Protein AF-A0A7Z9I4X7-F1 (afdb_monomer)

Sequence (46 aa):
QQAFKSLKAQIEMVTAPHTPVPFASSLEDIYIPSNDSVAIAVRKTL

pLDDT: mean 93.2, std 6.03, range [57.47, 97.56]

Secondary structure (DSSP, 8-state):
--SGGG-SSPPP-----SSPPPSSHHHHHHHSPPHHHHHHHHHHT-

Mean predicted aligned error: 3.88 Å

Structure (mmCIF, N/CA/C/O backbone):
data_AF-A0A7Z9I4X7-F1
#
_entry.id   AF-A0A7Z9I4X7-F1
#
loop_
_atom_site.group_PDB
_atom_site.id
_atom_site.type_symbol
_atom_site.label_atom_id
_atom_site.label_alt_id
_atom_site.label_comp_id
_atom_site.label_asym_id
_atom_site.label_entity_id
_atom_site.label_seq_id
_atom_site.pdbx_PDB_ins_code
_atom_site.Cartn_x
_atom_site.Cartn_y
_atom_site.Cartn_z
_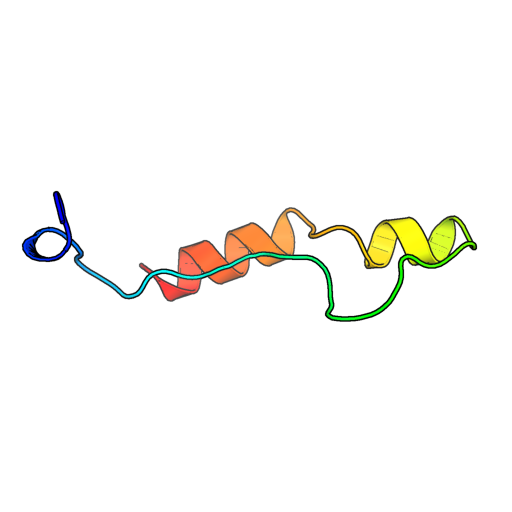atom_site.occupancy
_atom_site.B_iso_or_equiv
_atom_site.auth_seq_id
_atom_site.auth_comp_id
_atom_site.auth_asym_id
_atom_site.auth_atom_id
_atom_site.pdbx_PDB_model_num
ATOM 1 N N . GLN A 1 1 ? 2.510 6.357 19.867 1.00 57.47 1 GLN A N 1
ATOM 2 C CA . GLN A 1 1 ? 1.554 5.242 19.671 1.00 57.47 1 GLN A CA 1
ATOM 3 C C . GLN A 1 1 ? 0.160 5.751 20.007 1.00 57.47 1 GLN A C 1
ATOM 5 O O . GLN A 1 1 ? -0.057 6.054 21.167 1.00 57.47 1 GLN A O 1
ATOM 10 N N . GLN A 1 2 ? -0.737 5.928 19.027 1.00 79.88 2 GLN A N 1
ATOM 11 C CA . GLN A 1 2 ? -2.003 6.662 19.250 1.00 79.88 2 GLN A CA 1
ATOM 12 C C . GLN A 1 2 ? -3.290 5.848 18.977 1.00 79.88 2 GLN A C 1
ATOM 14 O O . GLN A 1 2 ? -4.353 6.278 19.399 1.00 79.88 2 GLN A O 1
ATOM 19 N N . ALA A 1 3 ? -3.241 4.681 18.310 1.00 89.00 3 ALA A N 1
ATOM 20 C CA . ALA A 1 3 ? -4.473 3.962 17.920 1.00 89.00 3 ALA A CA 1
ATOM 21 C C . ALA A 1 3 ? -4.364 2.427 17.822 1.00 89.00 3 ALA A C 1
ATOM 23 O O . ALA A 1 3 ? -5.279 1.780 17.325 1.00 89.00 3 ALA A O 1
ATOM 24 N N . PHE A 1 4 ? -3.276 1.813 18.302 1.00 92.06 4 PHE A N 1
ATOM 25 C CA . PHE A 1 4 ? -3.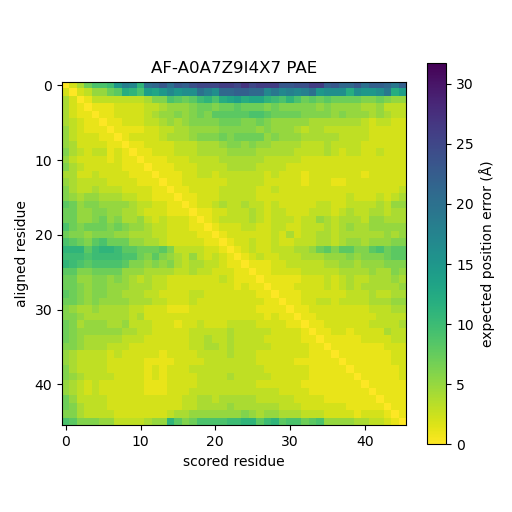073 0.363 18.144 1.00 92.06 4 PHE A CA 1
ATOM 26 C C . PHE A 1 4 ? -4.188 -0.470 18.800 1.00 92.06 4 PHE A C 1
ATOM 28 O O . PHE A 1 4 ? -4.652 -1.444 18.223 1.00 92.06 4 PHE A O 1
ATOM 35 N N . LYS A 1 5 ? -4.688 -0.037 19.967 1.00 93.88 5 LYS A N 1
ATOM 36 C CA . LYS A 1 5 ? -5.796 -0.700 20.680 1.00 93.88 5 LYS A CA 1
ATOM 37 C C . LYS A 1 5 ? -7.145 -0.615 19.954 1.00 93.88 5 LYS A C 1
ATOM 39 O O . LYS A 1 5 ? -8.056 -1.351 20.307 1.00 93.88 5 LYS A O 1
ATOM 44 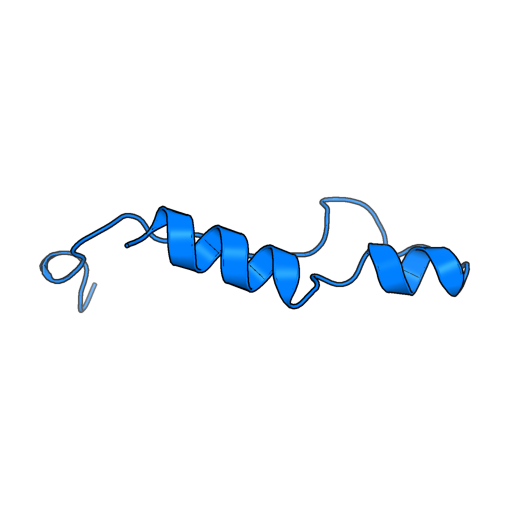N N . SER A 1 6 ? -7.283 0.291 18.989 1.00 95.00 6 SER A N 1
ATOM 45 C CA . SER A 1 6 ? -8.531 0.520 18.253 1.00 95.00 6 SER A CA 1
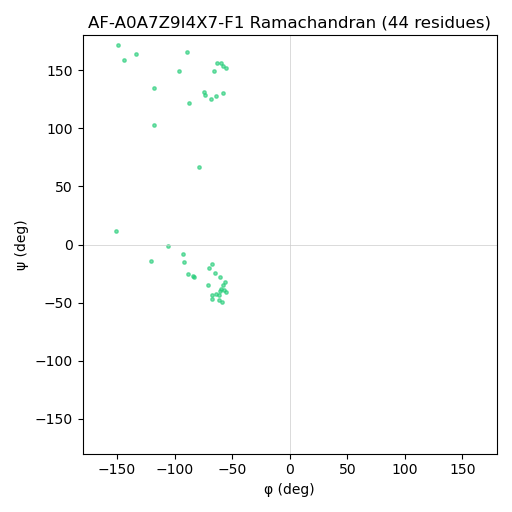ATOM 46 C C . SER A 1 6 ? -8.618 -0.296 16.959 1.00 95.00 6 SER A C 1
ATOM 48 O O . SER A 1 6 ? -9.664 -0.285 16.310 1.00 95.00 6 SER A O 1
ATOM 50 N N . LEU A 1 7 ? -7.537 -0.976 16.557 1.00 93.56 7 LEU A N 1
ATOM 51 C CA . LEU A 1 7 ? -7.512 -1.814 15.360 1.00 93.56 7 LEU A CA 1
ATOM 52 C C . LEU A 1 7 ? -8.401 -3.045 15.561 1.00 93.56 7 LEU A C 1
ATOM 54 O O . LEU A 1 7 ? -8.226 -3.801 16.512 1.00 93.56 7 LEU A O 1
ATOM 58 N N . LYS A 1 8 ? -9.349 -3.243 14.643 1.00 94.81 8 LYS A N 1
ATOM 59 C CA . LYS A 1 8 ? -10.237 -4.419 14.617 1.00 94.81 8 LYS A CA 1
ATOM 60 C C . LYS A 1 8 ? -9.689 -5.563 13.758 1.00 94.81 8 LYS A C 1
ATOM 62 O O . LYS A 1 8 ? -10.165 -6.683 13.876 1.00 94.81 8 LYS A O 1
ATOM 67 N N . ALA A 1 9 ? -8.701 -5.267 12.920 1.00 95.31 9 ALA A N 1
ATOM 68 C CA . ALA A 1 9 ? -8.027 -6.193 12.023 1.00 95.31 9 ALA A CA 1
ATOM 69 C C . ALA A 1 9 ? -6.569 -5.747 11.820 1.00 95.31 9 ALA A C 1
ATOM 71 O O . ALA A 1 9 ? -6.166 -4.662 12.255 1.00 95.31 9 ALA A O 1
ATOM 72 N N . GLN A 1 10 ? -5.782 -6.593 11.160 1.00 93.00 10 GLN A N 1
ATOM 73 C CA . GLN A 1 10 ? -4.421 -6.270 10.733 1.00 93.00 10 GLN A CA 1
ATOM 74 C C . GLN A 1 10 ? -4.382 -5.108 9.724 1.00 93.00 10 GLN A C 1
ATOM 76 O O . GLN A 1 10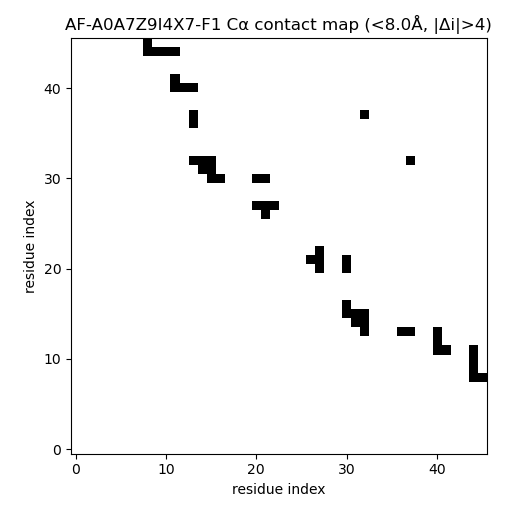 ? -5.350 -4.846 9.012 1.00 93.00 10 GLN A O 1
ATOM 81 N N . ILE A 1 11 ? -3.241 -4.419 9.654 1.00 94.31 11 ILE A N 1
ATOM 82 C CA . ILE A 1 11 ? -2.991 -3.378 8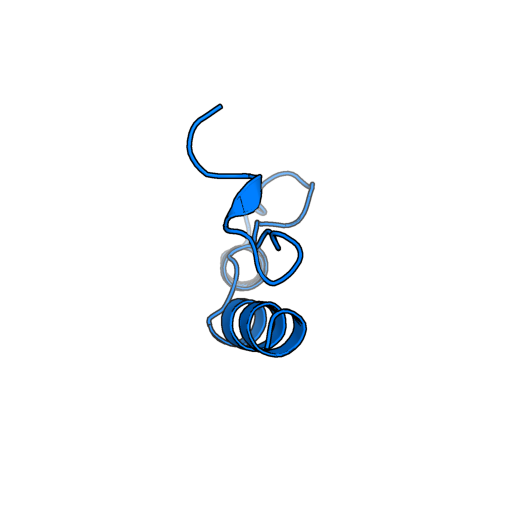.651 1.00 94.31 11 ILE A CA 1
ATOM 83 C C . ILE A 1 11 ? -2.414 -4.050 7.404 1.00 94.31 11 ILE A C 1
ATOM 85 O O . ILE A 1 11 ? -1.360 -4.676 7.475 1.00 94.31 11 ILE A O 1
ATOM 89 N N . GLU A 1 12 ? -3.084 -3.883 6.267 1.00 96.44 12 GLU A N 1
ATOM 90 C CA . GLU A 1 12 ? -2.603 -4.343 4.962 1.00 96.44 12 GLU A CA 1
ATOM 91 C C . GLU A 1 12 ? -1.894 -3.205 4.213 1.00 96.44 12 GLU A C 1
ATOM 93 O O . GLU A 1 12 ? -2.239 -2.030 4.361 1.00 96.44 12 GLU A O 1
ATOM 98 N N . MET A 1 13 ? -0.909 -3.552 3.382 1.00 96.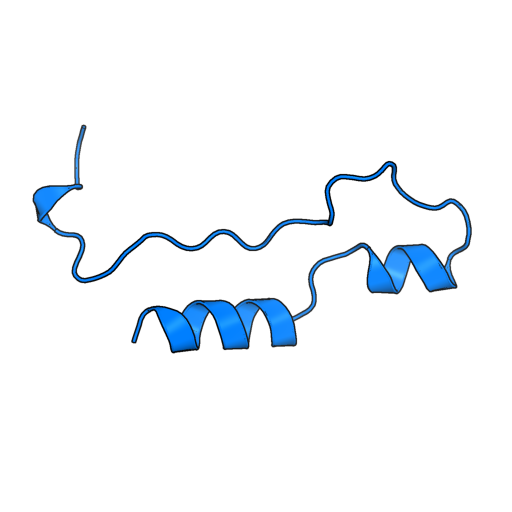19 13 MET A N 1
ATOM 99 C CA . MET A 1 13 ? -0.198 -2.605 2.519 1.00 96.19 13 MET A CA 1
ATOM 100 C C . MET A 1 13 ? -0.408 -2.969 1.054 1.00 96.19 13 MET A C 1
ATOM 102 O O . MET A 1 13 ? -0.270 -4.125 0.663 1.00 96.19 13 MET A O 1
ATOM 106 N N . VAL A 1 14 ? -0.700 -1.960 0.237 1.00 96.12 14 VAL A N 1
ATOM 107 C CA . VAL A 1 14 ? -0.814 -2.088 -1.217 1.00 96.12 14 VAL A CA 1
ATOM 108 C C . VAL A 1 14 ? 0.259 -1.204 -1.833 1.00 96.12 14 VAL A C 1
ATOM 110 O O . VAL A 1 14 ? 0.140 0.019 -1.836 1.00 96.12 14 VAL A O 1
ATOM 113 N N . THR A 1 15 ? 1.339 -1.823 -2.300 1.00 95.25 15 THR A N 1
ATOM 114 C CA . THR A 1 15 ? 2.508 -1.136 -2.859 1.00 95.25 15 THR A CA 1
ATOM 115 C C . THR A 1 15 ? 2.938 -1.795 -4.158 1.00 95.25 15 THR A C 1
ATOM 117 O O . THR A 1 15 ? 2.551 -2.927 -4.449 1.00 95.25 15 THR A O 1
ATOM 120 N N . ALA A 1 16 ? 3.756 -1.086 -4.934 1.00 95.12 16 ALA A N 1
ATOM 121 C CA . ALA A 1 16 ? 4.388 -1.673 -6.103 1.00 95.12 16 ALA A CA 1
ATOM 122 C C . ALA A 1 16 ? 5.260 -2.888 -5.705 1.00 95.12 16 ALA A C 1
ATOM 124 O O . ALA A 1 16 ? 5.700 -2.977 -4.547 1.00 95.12 16 ALA A O 1
ATOM 125 N N . PRO A 1 17 ? 5.517 -3.822 -6.638 1.00 92.50 17 PRO A N 1
ATOM 126 C CA . PRO A 1 17 ? 6.432 -4.935 -6.416 1.00 92.50 17 PRO A CA 1
ATOM 127 C C . PRO A 1 17 ? 7.821 -4.454 -5.991 1.00 92.50 17 PRO A C 1
ATOM 129 O O . PRO A 1 17 ? 8.261 -3.368 -6.366 1.00 92.50 17 PRO A O 1
ATOM 132 N N . HIS A 1 18 ? 8.547 -5.280 -5.233 1.00 94.44 18 HIS A N 1
ATOM 133 C CA . HIS A 1 18 ? 9.910 -4.951 -4.816 1.00 94.44 18 HIS A CA 1
ATOM 134 C C . HIS A 1 18 ? 10.923 -5.195 -5.946 1.00 94.44 18 HIS A C 1
ATOM 136 O O . HIS A 1 18 ? 11.767 -6.087 -5.886 1.00 94.44 18 HIS A O 1
ATOM 142 N N . THR A 1 19 ? 10.807 -4.395 -6.999 1.00 91.56 19 THR A N 1
ATOM 143 C CA . THR A 1 19 ? 11.666 -4.386 -8.184 1.00 91.56 19 THR A CA 1
ATOM 144 C C . THR A 1 19 ? 11.834 -2.946 -8.671 1.00 91.56 19 THR A C 1
ATOM 146 O O . THR A 1 19 ? 10.995 -2.103 -8.361 1.00 91.56 19 THR A O 1
ATOM 149 N N . PRO A 1 20 ? 12.884 -2.622 -9.444 1.00 93.12 20 PRO A N 1
ATOM 150 C CA . PRO A 1 20 ? 12.966 -1.328 -10.116 1.00 93.12 20 PRO A CA 1
ATOM 151 C C . PRO A 1 20 ? 11.767 -1.096 -11.044 1.00 93.12 20 PRO A C 1
ATOM 153 O O . PRO A 1 20 ? 11.192 -2.051 -11.571 1.00 93.12 20 PRO A O 1
ATOM 156 N N . VAL A 1 21 ? 11.429 0.175 -11.272 1.00 94.25 21 VAL A N 1
ATOM 157 C CA . VAL A 1 21 ? 10.378 0.561 -12.222 1.00 94.25 21 VAL A CA 1
ATOM 158 C C . VAL A 1 21 ? 10.798 0.142 -13.639 1.00 94.25 21 VAL A C 1
ATOM 160 O O . VAL A 1 21 ? 11.910 0.477 -14.063 1.00 94.25 21 VAL A O 1
ATOM 163 N N . PRO A 1 22 ? 9.953 -0.589 -14.381 1.00 93.62 22 PRO A N 1
ATOM 164 C CA . PRO A 1 22 ? 10.222 -0.933 -15.773 1.00 93.62 22 PRO A CA 1
ATOM 165 C C . PRO A 1 22 ? 10.240 0.298 -16.689 1.00 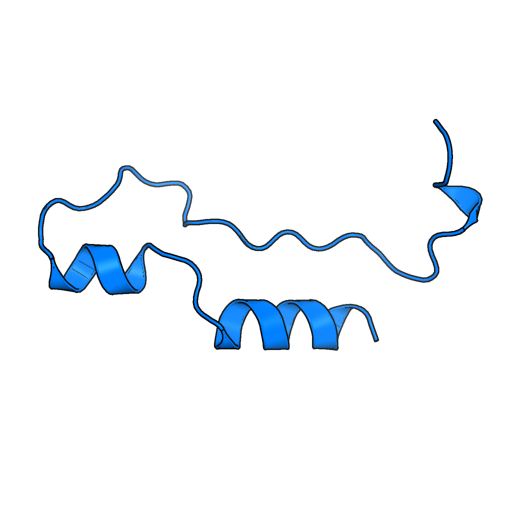93.62 22 PRO A C 1
ATOM 167 O O . PRO A 1 22 ? 9.503 1.249 -16.471 1.00 93.62 22 PRO A O 1
ATOM 170 N N . PHE A 1 23 ? 11.038 0.257 -17.760 1.00 91.88 23 PHE A N 1
ATOM 171 C CA . PHE A 1 23 ? 11.070 1.336 -18.760 1.00 91.88 23 PHE A CA 1
ATOM 172 C C . PHE A 1 23 ? 9.963 1.218 -19.821 1.00 91.88 23 PHE A C 1
ATOM 174 O O . PHE A 1 23 ? 9.545 2.210 -20.410 1.00 91.88 23 PHE A O 1
ATOM 181 N N . ALA A 1 24 ? 9.506 -0.002 -20.114 1.00 95.50 24 ALA A N 1
ATOM 182 C CA . ALA A 1 24 ? 8.465 -0.217 -21.111 1.00 95.50 24 ALA A CA 1
ATOM 183 C C . ALA A 1 24 ? 7.102 0.223 -20.561 1.00 95.50 24 ALA A C 1
ATOM 185 O O . ALA A 1 24 ? 6.692 -0.262 -19.509 1.00 95.50 24 ALA A O 1
ATOM 186 N N . SER A 1 25 ? 6.374 1.061 -21.304 1.00 91.81 25 SER A N 1
ATOM 187 C CA . SER A 1 25 ? 5.087 1.624 -20.865 1.00 91.81 25 SER A CA 1
ATOM 188 C C . SER A 1 25 ? 4.068 0.554 -20.462 1.00 91.81 25 SER A C 1
ATOM 190 O O . SER A 1 25 ? 3.423 0.671 -19.430 1.00 91.81 25 SER A O 1
ATOM 192 N N . SER A 1 26 ? 3.990 -0.552 -21.210 1.00 94.06 26 SER A N 1
ATOM 193 C CA . SER A 1 26 ? 3.090 -1.666 -20.877 1.00 94.06 26 SER A CA 1
ATOM 194 C C . SER A 1 26 ? 3.432 -2.372 -19.560 1.00 94.06 26 SER A C 1
ATOM 196 O O . SER A 1 26 ? 2.566 -3.002 -18.960 1.00 94.06 26 SER A O 1
ATOM 198 N N . LEU A 1 27 ? 4.689 -2.305 -19.115 1.00 93.06 27 LEU A N 1
ATOM 199 C CA . LEU A 1 27 ? 5.127 -2.880 -17.843 1.00 93.06 27 LEU A CA 1
ATOM 200 C C . LEU A 1 27 ? 4.971 -1.890 -16.683 1.00 93.06 27 LEU A C 1
ATOM 202 O O . LEU A 1 27 ? 4.813 -2.324 -15.545 1.00 93.06 27 LEU A O 1
ATOM 206 N N . GLU A 1 28 ? 4.989 -0.586 -16.959 1.00 93.25 28 GLU A N 1
ATOM 207 C CA . GLU A 1 28 ? 4.707 0.456 -15.968 1.00 93.25 28 GLU A CA 1
ATOM 208 C C . GLU A 1 28 ? 3.259 0.359 -15.462 1.00 93.25 28 GLU A C 1
ATOM 210 O O . GLU A 1 28 ? 3.035 0.362 -14.250 1.00 93.25 28 GLU A O 1
ATOM 215 N N . ASP A 1 29 ? 2.299 0.133 -16.366 1.00 91.38 29 ASP A N 1
ATOM 216 C CA . ASP A 1 29 ? 0.880 -0.053 -16.021 1.00 91.38 29 ASP A CA 1
ATOM 217 C C . ASP A 1 29 ? 0.651 -1.220 -15.043 1.00 91.38 29 ASP A C 1
ATOM 219 O O . ASP A 1 29 ? -0.216 -1.155 -14.174 1.00 91.38 29 ASP A O 1
ATOM 223 N N . ILE A 1 30 ? 1.441 -2.294 -15.166 1.00 91.94 30 ILE A N 1
ATOM 224 C CA . ILE A 1 30 ? 1.350 -3.487 -14.305 1.00 91.94 30 ILE A CA 1
ATOM 225 C C . ILE A 1 30 ? 2.134 -3.292 -12.995 1.00 91.94 30 ILE A C 1
ATOM 227 O O . ILE A 1 30 ? 1.816 -3.908 -11.976 1.00 91.94 30 ILE A O 1
ATOM 231 N N . TYR A 1 31 ? 3.166 -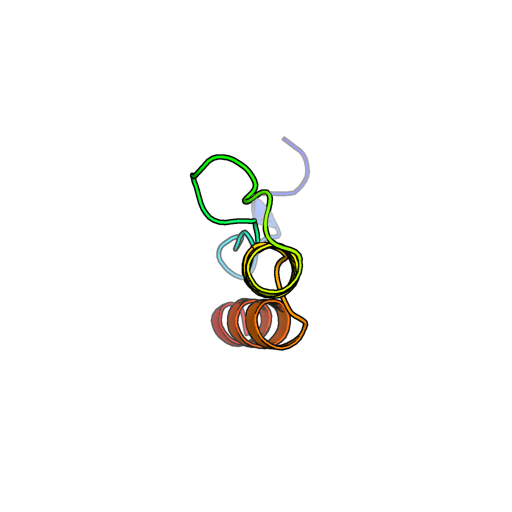2.447 -13.001 1.00 94.00 31 TYR A N 1
ATOM 232 C CA . TYR A 1 31 ? 3.968 -2.132 -11.818 1.00 94.00 31 TYR A CA 1
ATOM 233 C C . TYR A 1 31 ? 3.187 -1.284 -10.800 1.00 94.00 31 TYR A C 1
ATOM 235 O O . TYR A 1 31 ? 3.357 -1.448 -9.586 1.00 94.00 31 TYR A O 1
ATOM 243 N N . ILE A 1 32 ? 2.322 -0.389 -11.283 1.00 93.75 32 ILE A N 1
ATOM 244 C CA . ILE A 1 32 ? 1.493 0.474 -10.441 1.00 93.75 32 ILE A CA 1
ATOM 245 C C . ILE A 1 32 ? 0.354 -0.351 -9.814 1.00 93.75 32 ILE A C 1
ATOM 247 O O . ILE A 1 32 ? -0.353 -1.071 -10.520 1.00 93.75 32 ILE A O 1
ATOM 251 N N . PRO A 1 33 ? 0.119 -0.253 -8.490 1.00 94.94 33 PRO A N 1
ATOM 252 C CA . PRO A 1 33 ? -0.999 -0.944 -7.864 1.00 94.94 33 PRO A CA 1
ATOM 253 C C . PRO A 1 33 ? -2.346 -0.542 -8.469 1.00 94.94 33 PRO A C 1
ATOM 255 O O . PRO A 1 33 ? -2.669 0.640 -8.572 1.00 94.94 33 PRO A O 1
ATOM 258 N N . SER A 1 34 ? -3.153 -1.540 -8.821 1.00 94.69 34 SER A N 1
ATOM 259 C CA . SER A 1 34 ? -4.461 -1.332 -9.435 1.00 94.69 34 SER A CA 1
ATOM 260 C C . SER A 1 34 ? -5.582 -1.208 -8.399 1.00 94.69 34 SER A C 1
ATOM 262 O O . SER A 1 34 ? -5.448 -1.589 -7.230 1.00 94.69 34 SER A O 1
ATOM 264 N N . ASN A 1 35 ? -6.743 -0.725 -8.847 1.00 96.12 35 ASN A N 1
ATOM 265 C CA . ASN A 1 35 ? -7.966 -0.691 -8.041 1.00 96.12 35 ASN A CA 1
ATOM 266 C C . ASN A 1 35 ? -8.368 -2.082 -7.520 1.00 96.12 35 ASN A C 1
ATOM 268 O O . ASN A 1 35 ? -8.912 -2.187 -6.421 1.00 96.12 35 ASN A O 1
ATOM 272 N N . ASP A 1 36 ? -8.088 -3.139 -8.285 1.00 96.56 36 ASP A N 1
ATOM 273 C CA . ASP A 1 36 ? -8.386 -4.516 -7.888 1.00 96.56 36 ASP A CA 1
ATOM 274 C C . ASP A 1 36 ? -7.516 -4.955 -6.701 1.00 96.56 36 ASP A C 1
ATOM 276 O O . ASP A 1 36 ? -8.037 -5.454 -5.703 1.00 96.56 36 ASP A O 1
ATOM 280 N N . SER A 1 37 ? -6.217 -4.636 -6.730 1.00 94.88 37 SER A N 1
ATOM 281 C CA . SER A 1 37 ? -5.298 -4.891 -5.612 1.00 94.88 37 SER A CA 1
ATOM 282 C C . SER A 1 37 ? -5.767 -4.223 -4.315 1.00 94.88 37 SER A C 1
ATOM 284 O O . SER A 1 37 ? -5.696 -4.825 -3.240 1.00 94.88 37 SER A O 1
ATOM 286 N N . VAL A 1 38 ? -6.309 -3.002 -4.407 1.00 96.06 38 VAL A N 1
ATOM 287 C CA . VAL A 1 38 ? -6.905 -2.295 -3.261 1.00 96.06 38 VAL A CA 1
ATOM 288 C C . VAL A 1 38 ? -8.175 -2.996 -2.782 1.00 96.06 38 VAL A C 1
ATOM 290 O O . VAL A 1 38 ? -8.328 -3.230 -1.583 1.00 96.06 38 VAL A O 1
ATOM 293 N N . ALA A 1 39 ? -9.075 -3.372 -3.692 1.00 97.56 39 ALA A N 1
ATOM 294 C CA . ALA A 1 39 ? -10.309 -4.066 -3.334 1.00 97.56 39 ALA A CA 1
ATOM 295 C C . ALA A 1 39 ? -10.034 -5.410 -2.640 1.00 97.56 39 ALA A C 1
ATOM 297 O O . ALA A 1 39 ? -10.695 -5.737 -1.651 1.00 97.56 39 ALA A O 1
ATOM 298 N N . ILE A 1 40 ? -9.038 -6.164 -3.111 1.00 97.25 40 ILE A N 1
ATOM 299 C CA . ILE A 1 40 ? -8.586 -7.407 -2.477 1.00 97.25 40 ILE A CA 1
ATOM 300 C C . ILE A 1 40 ? -8.062 -7.131 -1.064 1.00 97.25 40 ILE A C 1
ATOM 302 O O . ILE A 1 40 ? -8.458 -7.830 -0.132 1.00 97.25 40 ILE A O 1
ATOM 306 N N . ALA A 1 41 ? -7.208 -6.119 -0.883 1.00 96.69 41 ALA A N 1
ATOM 307 C CA . ALA A 1 41 ? -6.670 -5.774 0.432 1.00 96.69 41 ALA A CA 1
ATOM 308 C C . ALA A 1 41 ? -7.771 -5.360 1.419 1.00 96.69 41 ALA A C 1
ATOM 310 O O . ALA A 1 41 ? -7.795 -5.853 2.543 1.00 96.69 41 ALA A O 1
ATOM 311 N N . VAL A 1 42 ? -8.737 -4.542 0.986 1.00 96.88 42 VAL A N 1
ATOM 312 C CA . VAL A 1 42 ? -9.890 -4.165 1.821 1.00 96.88 42 VAL A CA 1
ATOM 313 C C . VAL A 1 42 ? -10.663 -5.407 2.251 1.00 96.88 42 VAL A C 1
ATOM 315 O O . VAL A 1 42 ? -10.898 -5.590 3.442 1.00 96.88 42 VAL A O 1
ATOM 318 N N . ARG A 1 43 ? -10.994 -6.298 1.308 1.00 97.00 43 ARG A N 1
ATOM 319 C CA . ARG A 1 43 ? -11.744 -7.533 1.593 1.00 97.00 43 ARG A CA 1
ATOM 320 C C . ARG A 1 43 ? -11.032 -8.468 2.572 1.00 97.00 43 ARG A C 1
ATOM 322 O O . ARG A 1 43 ? -11.718 -9.190 3.279 1.00 97.00 43 ARG A O 1
ATOM 329 N N . LYS A 1 44 ? -9.696 -8.455 2.638 1.00 96.12 44 LYS A N 1
ATOM 330 C CA . LYS A 1 44 ? -8.928 -9.227 3.635 1.00 96.12 44 LYS A CA 1
ATOM 331 C C . LYS A 1 44 ? -9.066 -8.691 5.065 1.00 96.12 44 LYS A C 1
ATOM 333 O O . LYS A 1 44 ? -8.764 -9.421 6.001 1.00 96.12 44 LYS A O 1
ATOM 338 N N . THR A 1 45 ? -9.471 -7.430 5.226 1.00 94.44 45 THR A N 1
ATOM 339 C CA . THR A 1 45 ? -9.577 -6.744 6.530 1.00 94.44 45 THR A CA 1
ATOM 340 C C . THR A 1 45 ? -11.012 -6.570 7.035 1.00 94.44 45 THR A C 1
ATOM 342 O O . THR A 1 45 ? -11.203 -5.999 8.110 1.00 94.44 45 THR A O 1
ATOM 345 N N . LEU A 1 46 ? -12.001 -7.022 6.254 1.00 90.69 46 LEU A N 1
ATOM 346 C CA . LEU A 1 46 ? -13.417 -7.084 6.635 1.00 90.69 46 LEU A CA 1
ATOM 347 C C . LEU A 1 46 ? -13.687 -8.315 7.505 1.00 90.69 46 LEU A C 1
ATOM 349 O O . LEU A 1 46 ? -14.482 -8.166 8.459 1.00 90.69 46 LEU A O 1
#

Foldseek 3Di:
DPPPVVQPFDDDDFAFPPDDQDPDPVSNVVRGGDPVSVVVRVVVRD

Solvent-accessible surface area (backbone atoms only — not comparable to full-atom values): 3188 Å² total; per-residue (Å²): 140,89,57,77,89,72,57,91,52,77,89,80,83,88,65,56,69,101,64,79,84,56,86,51,68,81,49,37,66,70,45,46,71,48,73,64,58,49,53,53,49,53,64,75,54,109

Radius of gyration: 14.57 Å; Cα contacts (8 Å, |Δi|>4): 25; chains: 1; bounding box: 26×16×42 Å

Nearest PDB structures (foldseek):
  6cer-assembly1_D  TM=8.607E-01  e=5.690E-01  Homo sapiens